Protein AF-A0A948AJP8-F1 (afdb_monomer_lite)

Secondary structure (DSSP, 8-state):
-HHHHHHHHHHHHHHHH-TT--S-EEEE---TT------EEEE-TT-HHHHHHHHHHHHHHHHHHHTSPP--HHHHH--

Sequence (79 aa):
EEAAKCALISMDSTLKSNLSVGMPLDLLCYPGGSYSGDRRLRIEADNPYFKSLRGAWGERIKHAFRELPGLDWEQCAAK

Structure (mmCIF, N/CA/C/O backbone):
data_AF-A0A948AJP8-F1
#
_entry.id   AF-A0A948AJP8-F1
#
loop_
_atom_site.group_PDB
_atom_site.id
_atom_site.type_symbol
_atom_site.label_atom_id
_atom_site.label_alt_id
_atom_site.label_comp_id
_atom_site.label_asym_id
_atom_site.label_entity_id
_atom_site.label_seq_id
_atom_site.pdbx_PDB_ins_code
_atom_site.Cartn_x
_atom_site.Cartn_y
_atom_site.Cartn_z
_atom_site.occupancy
_atom_site.B_iso_or_equiv
_atom_site.auth_seq_id
_atom_site.auth_comp_id
_atom_site.auth_asym_id
_atom_site.auth_atom_id
_atom_site.pdbx_PDB_model_num
ATOM 1 N N . GLU A 1 1 ? 12.729 -1.972 -5.829 1.00 85.50 1 GLU A N 1
ATOM 2 C CA . GLU A 1 1 ? 11.611 -2.877 -5.474 1.00 85.50 1 GLU A CA 1
ATOM 3 C C . GLU A 1 1 ? 10.817 -2.363 -4.279 1.00 85.50 1 GLU A C 1
ATOM 5 O O . GLU A 1 1 ? 9.609 -2.218 -4.405 1.00 85.50 1 GLU A O 1
ATOM 10 N N . GLU A 1 2 ? 11.464 -1.979 -3.175 1.00 95.50 2 GLU A N 1
ATOM 11 C CA . GLU A 1 2 ? 10.777 -1.397 -2.004 1.00 95.50 2 GLU A CA 1
ATOM 12 C C . GLU A 1 2 ? 9.917 -0.163 -2.323 1.00 95.50 2 GLU A C 1
ATOM 14 O O . GLU A 1 2 ? 8.775 -0.078 -1.881 1.00 95.50 2 GLU A O 1
ATOM 19 N N . ALA A 1 3 ? 10.397 0.747 -3.179 1.00 96.62 3 ALA A N 1
ATOM 20 C CA . ALA A 1 3 ? 9.605 1.896 -3.630 1.00 96.62 3 ALA A CA 1
ATOM 21 C C . ALA A 1 3 ? 8.293 1.486 -4.330 1.00 96.62 3 ALA A C 1
ATOM 23 O O . ALA A 1 3 ? 7.258 2.113 -4.119 1.00 96.62 3 ALA A O 1
ATOM 24 N N . ALA A 1 4 ? 8.309 0.398 -5.109 1.00 96.31 4 ALA A N 1
ATOM 25 C CA . ALA A 1 4 ? 7.111 -0.117 -5.766 1.00 96.31 4 ALA A CA 1
ATOM 26 C C . ALA A 1 4 ? 6.133 -0.717 -4.746 1.00 96.31 4 ALA A C 1
ATOM 28 O O . ALA A 1 4 ? 4.939 -0.441 -4.813 1.00 96.31 4 ALA A O 1
ATOM 29 N N . LYS A 1 5 ? 6.627 -1.481 -3.760 1.00 96.38 5 LYS A N 1
ATOM 30 C CA . LYS A 1 5 ? 5.794 -1.983 -2.650 1.00 96.38 5 LYS A CA 1
ATOM 31 C C . LYS A 1 5 ? 5.136 -0.833 -1.885 1.00 96.38 5 LYS A C 1
ATOM 33 O O . LYS A 1 5 ? 3.933 -0.879 -1.649 1.00 96.38 5 LYS A O 1
ATOM 38 N N . CYS A 1 6 ? 5.905 0.205 -1.555 1.00 97.69 6 CYS A N 1
ATOM 39 C CA . CYS A 1 6 ? 5.414 1.402 -0.875 1.00 97.69 6 CYS A CA 1
ATOM 40 C C . CYS A 1 6 ? 4.312 2.108 -1.684 1.00 97.69 6 CYS A C 1
ATOM 42 O O . CYS A 1 6 ? 3.231 2.365 -1.156 1.00 97.69 6 CYS A O 1
ATOM 44 N N . ALA A 1 7 ? 4.535 2.334 -2.984 1.00 97.88 7 ALA A N 1
ATOM 45 C CA . ALA A 1 7 ? 3.533 2.929 -3.866 1.00 97.88 7 ALA A CA 1
ATOM 46 C C . ALA A 1 7 ? 2.234 2.104 -3.913 1.00 97.88 7 ALA A C 1
ATOM 48 O O . ALA A 1 7 ? 1.144 2.659 -3.803 1.00 97.88 7 ALA A O 1
ATOM 49 N N . LEU A 1 8 ? 2.332 0.773 -4.004 1.00 97.62 8 LEU A N 1
ATOM 50 C CA . LEU A 1 8 ? 1.157 -0.105 -4.018 1.00 97.62 8 LEU A CA 1
ATOM 51 C C . LEU A 1 8 ? 0.395 -0.105 -2.687 1.00 97.62 8 LEU A C 1
ATOM 53 O O . LEU A 1 8 ? -0.832 -0.147 -2.694 1.00 97.62 8 LEU A O 1
ATOM 57 N N . ILE A 1 9 ? 1.093 -0.025 -1.554 1.00 97.50 9 ILE A N 1
ATOM 58 C CA . ILE A 1 9 ? 0.470 0.105 -0.228 1.00 97.50 9 ILE A CA 1
ATOM 59 C C . ILE A 1 9 ? -0.234 1.465 -0.072 1.00 97.50 9 ILE A C 1
ATOM 61 O O . ILE A 1 9 ? -1.342 1.531 0.473 1.00 97.50 9 ILE A O 1
ATOM 65 N N . SER A 1 10 ? 0.373 2.539 -0.584 1.00 97.88 10 SER A N 1
ATOM 66 C CA . SER A 1 10 ? -0.251 3.866 -0.645 1.00 97.88 10 SER A CA 1
ATOM 67 C C . SER A 1 10 ? -1.549 3.828 -1.464 1.00 97.88 10 SER A C 1
ATOM 69 O O . SER A 1 10 ? -2.606 4.276 -1.005 1.00 97.88 10 SER A O 1
ATOM 71 N N . MET A 1 11 ? -1.512 3.185 -2.637 1.00 98.12 11 MET A N 1
ATOM 72 C CA . MET A 1 11 ? -2.699 3.005 -3.475 1.00 98.12 11 MET A CA 1
ATOM 73 C C . MET A 1 11 ? -3.763 2.124 -2.812 1.00 98.12 11 MET A C 1
ATOM 75 O O . MET A 1 11 ? -4.938 2.460 -2.897 1.00 98.12 11 MET A O 1
ATOM 79 N N . ASP A 1 12 ? -3.399 1.043 -2.114 1.00 97.44 12 ASP A N 1
ATOM 80 C CA . ASP A 1 12 ? -4.366 0.198 -1.390 1.00 97.44 12 ASP A CA 1
ATOM 81 C C . ASP A 1 12 ? -5.106 0.975 -0.291 1.00 97.44 12 ASP A C 1
ATOM 83 O O . ASP A 1 12 ? -6.324 0.857 -0.162 1.00 97.44 12 ASP A O 1
ATOM 87 N N . SER A 1 13 ? -4.397 1.823 0.458 1.00 97.19 13 SER A N 1
ATOM 88 C CA . SER A 1 13 ? -5.016 2.707 1.459 1.00 97.19 13 SER A CA 1
ATOM 89 C C . SER A 1 13 ? -5.984 3.705 0.815 1.00 97.19 13 SER A C 1
ATOM 91 O O . SER A 1 13 ? -7.084 3.931 1.324 1.00 97.19 13 SER A O 1
ATOM 93 N N . THR A 1 14 ? -5.602 4.261 -0.336 1.00 98.19 14 THR A N 1
ATOM 94 C CA . THR A 1 14 ? -6.424 5.222 -1.085 1.00 98.19 14 THR A CA 1
ATOM 95 C C . THR A 1 14 ? -7.678 4.562 -1.669 1.00 98.19 14 THR A C 1
ATOM 97 O O . THR A 1 14 ? -8.780 5.062 -1.462 1.00 98.19 14 THR A O 1
ATOM 100 N N . LEU A 1 15 ? -7.543 3.389 -2.302 1.00 97.06 15 LEU A N 1
ATOM 101 C CA . LEU A 1 15 ? -8.660 2.589 -2.829 1.00 97.06 15 LEU A CA 1
ATOM 102 C C . LEU A 1 15 ? -9.709 2.266 -1.752 1.00 97.06 15 LEU A C 1
ATOM 104 O O . LEU A 1 15 ? -10.901 2.216 -2.036 1.00 97.06 15 LEU A O 1
ATOM 108 N N . LYS A 1 16 ? -9.272 2.034 -0.508 1.00 96.00 16 LYS A N 1
ATOM 109 C CA . LYS A 1 16 ? -10.159 1.707 0.621 1.00 96.00 16 LYS A CA 1
ATOM 110 C C . LYS A 1 16 ? -10.894 2.913 1.202 1.00 96.00 16 LYS A C 1
ATOM 112 O O . LYS A 1 16 ? -11.906 2.723 1.869 1.00 96.00 16 LYS A O 1
ATOM 117 N N . SER A 1 17 ? -10.374 4.123 1.006 1.00 98.06 17 SER A N 1
ATOM 118 C CA . SER A 1 17 ? -10.869 5.343 1.659 1.00 98.06 17 SER A CA 1
ATOM 119 C C . SER A 1 17 ? -11.544 6.323 0.701 1.00 98.06 17 SER A C 1
ATOM 121 O O . SER A 1 17 ? -12.276 7.199 1.157 1.00 98.06 17 SER A O 1
ATOM 123 N N . ASN A 1 18 ? -11.342 6.176 -0.612 1.00 98.06 18 ASN A N 1
ATOM 124 C CA . ASN A 1 18 ? -11.905 7.067 -1.617 1.00 98.06 18 ASN A CA 1
ATOM 125 C C . ASN A 1 18 ? -12.366 6.303 -2.870 1.00 98.06 18 ASN A C 1
ATOM 127 O O . ASN A 1 18 ? -11.550 5.786 -3.629 1.00 98.06 18 ASN A O 1
ATOM 131 N N . LEU A 1 19 ? -13.681 6.301 -3.117 1.00 96.62 19 LEU A N 1
ATOM 132 C CA . LEU A 1 19 ? -14.313 5.620 -4.256 1.00 96.62 19 LEU A CA 1
ATOM 133 C C . LEU A 1 19 ? -13.980 6.237 -5.625 1.00 96.62 19 LEU A C 1
ATOM 135 O O . LEU A 1 19 ? -14.250 5.606 -6.643 1.00 96.62 19 LEU A O 1
ATOM 139 N N . SER A 1 20 ? -13.414 7.450 -5.681 1.00 98.06 20 SER A N 1
ATOM 140 C CA . SER A 1 20 ? -12.954 8.032 -6.950 1.00 98.06 20 SER A CA 1
ATOM 141 C C . SER A 1 20 ? -11.663 7.394 -7.469 1.00 98.06 20 SER A C 1
ATOM 143 O O . SER A 1 20 ? -11.303 7.593 -8.629 1.00 98.06 20 SER A O 1
ATOM 145 N N . VAL A 1 21 ? -10.967 6.625 -6.627 1.00 98.12 21 VAL A N 1
ATOM 146 C CA . VAL A 1 21 ? -9.765 5.876 -6.986 1.00 98.12 21 VAL A CA 1
ATOM 147 C C . VAL A 1 21 ? -10.152 4.418 -7.203 1.00 98.12 21 VAL A C 1
ATOM 149 O O . VAL A 1 21 ? -10.850 3.825 -6.385 1.00 98.12 21 VAL A O 1
ATOM 152 N N . GLY A 1 22 ? -9.703 3.831 -8.313 1.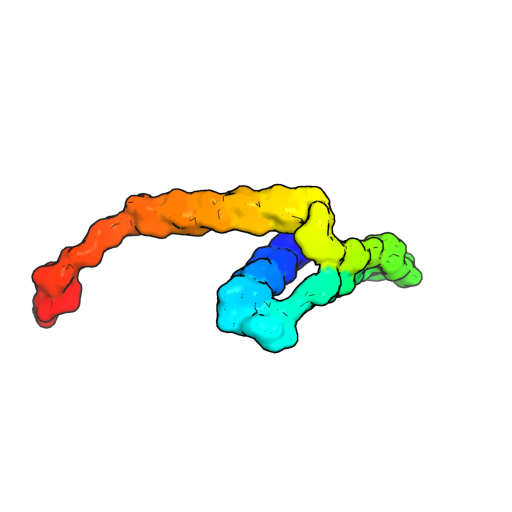00 97.00 22 GLY A N 1
ATOM 153 C CA . GLY A 1 22 ? -10.134 2.502 -8.740 1.00 97.00 22 GLY A CA 1
ATOM 154 C C . GLY A 1 22 ? -9.048 1.701 -9.448 1.00 97.00 22 GLY A C 1
ATOM 155 O O . GLY A 1 22 ? -7.985 2.212 -9.790 1.00 97.00 22 GLY A O 1
ATOM 156 N N . MET A 1 23 ? -9.340 0.416 -9.640 1.00 97.56 23 MET A N 1
ATOM 157 C CA . MET A 1 23 ? -8.550 -0.499 -10.466 1.00 97.56 23 MET A CA 1
ATOM 158 C C . MET A 1 23 ? -8.919 -0.326 -11.955 1.00 97.56 23 MET A C 1
ATOM 160 O O . MET A 1 23 ? -10.049 0.080 -12.237 1.00 97.56 23 MET A O 1
ATOM 164 N N . PRO A 1 24 ? -8.036 -0.696 -12.905 1.00 98.25 24 PRO A N 1
ATOM 165 C CA . PRO A 1 24 ? -6.684 -1.234 -12.710 1.00 98.25 24 PRO A CA 1
ATOM 166 C C . PRO A 1 24 ? -5.644 -0.162 -12.349 1.00 98.25 24 PRO A C 1
ATOM 168 O O . PRO A 1 24 ? -5.868 1.027 -12.553 1.00 98.25 24 PRO A O 1
ATOM 171 N N . LEU A 1 25 ? -4.487 -0.593 -11.831 1.00 98.06 25 LEU A N 1
ATOM 172 C CA . LEU A 1 25 ? -3.328 0.278 -11.597 1.00 98.06 25 LEU A CA 1
ATOM 173 C C . LEU A 1 25 ? -2.231 -0.014 -12.621 1.00 98.06 25 LEU A C 1
ATOM 175 O O . LEU A 1 25 ? -1.826 -1.163 -12.770 1.00 98.06 25 LEU A O 1
ATOM 179 N N . ASP A 1 26 ? -1.695 1.014 -13.271 1.00 98.00 26 ASP A N 1
ATOM 180 C CA . ASP A 1 26 ? -0.521 0.883 -14.136 1.00 98.00 26 ASP A CA 1
ATOM 181 C C . ASP A 1 26 ? 0.753 1.265 -13.364 1.00 98.00 26 ASP A C 1
ATOM 183 O O . ASP A 1 26 ? 0.862 2.360 -12.811 1.00 98.00 26 ASP A O 1
ATOM 187 N N . LEU A 1 27 ? 1.726 0.351 -13.315 1.00 97.19 27 LEU A N 1
ATOM 188 C CA . LEU A 1 27 ? 3.010 0.526 -12.636 1.00 97.19 27 LEU A CA 1
ATOM 189 C C . LEU A 1 27 ? 4.153 0.489 -13.653 1.00 97.19 27 LEU A C 1
ATOM 191 O O . LEU A 1 27 ? 4.270 -0.463 -14.422 1.00 97.19 27 LEU A O 1
ATOM 195 N N . LEU A 1 28 ? 5.047 1.474 -13.592 1.00 97.12 28 LEU A N 1
ATOM 196 C CA . LEU A 1 28 ? 6.313 1.492 -14.323 1.00 97.12 28 LEU A CA 1
ATOM 197 C C . LEU A 1 28 ? 7.461 1.691 -13.334 1.00 97.12 28 LEU A C 1
ATOM 199 O O . LEU A 1 28 ? 7.492 2.661 -12.582 1.00 97.12 28 LEU A O 1
ATOM 203 N N . CYS A 1 29 ? 8.427 0.782 -13.357 1.00 96.62 29 CYS A N 1
ATOM 204 C CA . CYS A 1 29 ? 9.706 0.955 -12.685 1.00 96.62 29 CYS A CA 1
ATOM 205 C C . CYS A 1 29 ? 10.762 1.281 -13.740 1.00 96.62 29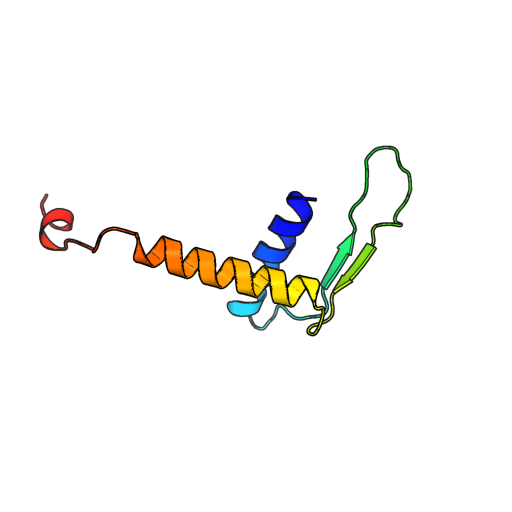 CYS A C 1
ATOM 207 O O . CYS A 1 29 ? 11.014 0.462 -14.614 1.00 96.62 29 CYS A O 1
ATOM 209 N N . TYR A 1 30 ? 11.409 2.439 -13.651 1.00 96.62 30 TYR A N 1
ATOM 210 C CA . TYR A 1 30 ? 12.423 2.851 -14.622 1.00 96.62 30 TYR A CA 1
ATOM 211 C C . TYR A 1 30 ? 13.825 2.832 -13.994 1.00 96.62 30 TYR A C 1
ATOM 213 O O . TYR A 1 30 ? 14.137 3.703 -13.179 1.00 96.62 30 TYR A O 1
ATOM 221 N N . PRO A 1 31 ? 14.683 1.844 -14.315 1.00 95.00 31 PRO A N 1
ATOM 222 C CA . PRO A 1 31 ? 16.054 1.826 -13.819 1.00 95.00 31 PRO A CA 1
ATOM 223 C C . PRO A 1 31 ? 16.895 2.939 -14.459 1.00 95.00 31 PRO A C 1
ATOM 225 O O . PRO A 1 31 ? 16.873 3.127 -15.679 1.00 95.00 31 PRO A O 1
ATOM 228 N N . GLY A 1 32 ? 17.676 3.653 -13.646 1.00 96.75 32 GLY A N 1
ATOM 229 C CA . GLY A 1 32 ? 18.572 4.706 -14.128 1.00 96.75 32 GLY A CA 1
ATOM 230 C C . GLY A 1 32 ? 19.576 4.182 -15.158 1.00 96.75 32 GLY A C 1
ATOM 231 O O . GLY A 1 32 ? 20.128 3.097 -14.993 1.00 96.75 32 GLY A O 1
ATOM 232 N N . GLY A 1 33 ? 19.778 4.936 -16.241 1.00 96.38 33 GLY A N 1
ATOM 233 C CA . GLY A 1 33 ? 20.708 4.580 -17.320 1.00 96.38 33 GLY A CA 1
ATOM 234 C C . GLY A 1 33 ? 20.281 3.399 -18.201 1.00 96.38 33 GLY A C 1
ATOM 235 O O . GLY A 1 33 ? 21.008 3.061 -19.128 1.00 96.38 33 GLY A O 1
ATOM 236 N N . SER A 1 34 ? 19.120 2.783 -17.951 1.00 96.44 34 SER A N 1
ATOM 237 C CA . SER A 1 34 ? 18.652 1.642 -18.751 1.00 96.44 34 SER A CA 1
ATOM 238 C C . SER A 1 34 ? 18.085 2.037 -20.112 1.00 96.44 34 SER A C 1
ATOM 240 O O . SER A 1 34 ? 18.109 1.219 -21.025 1.00 96.44 34 SER A O 1
ATOM 242 N N . TYR A 1 35 ? 17.538 3.255 -20.235 1.00 95.62 35 TYR A N 1
ATOM 243 C CA . TYR A 1 35 ? 16.785 3.699 -21.415 1.00 95.62 35 TYR A CA 1
ATOM 244 C C . TYR A 1 35 ? 15.700 2.689 -21.852 1.00 95.62 35 TYR A C 1
ATOM 246 O O . TYR A 1 35 ? 15.342 2.625 -23.025 1.00 95.62 35 TYR A O 1
ATOM 254 N N . SER A 1 36 ? 15.166 1.905 -20.903 1.00 94.00 36 SER A N 1
ATOM 255 C CA . SER A 1 36 ? 14.182 0.841 -21.131 1.00 94.00 36 SER A CA 1
ATOM 256 C C . SER A 1 36 ? 12.982 0.977 -20.185 1.00 94.00 36 SER A C 1
ATOM 258 O O . SER A 1 36 ? 13.123 1.244 -18.990 1.00 94.00 36 SER A O 1
ATOM 260 N N . GLY A 1 37 ? 11.782 0.768 -20.735 1.00 93.44 37 GLY A N 1
ATOM 261 C CA . GLY A 1 37 ? 10.504 0.748 -20.016 1.00 93.44 37 GLY A CA 1
ATOM 262 C C . GLY A 1 37 ? 9.964 -0.660 -19.745 1.00 93.44 37 GLY A C 1
ATOM 263 O O . GLY A 1 37 ? 8.767 -0.813 -19.502 1.00 93.44 37 GLY A O 1
ATOM 264 N N . ASP A 1 38 ? 10.809 -1.691 -19.817 1.00 94.06 38 ASP A N 1
ATOM 265 C CA . ASP A 1 38 ? 10.358 -3.091 -19.829 1.00 94.06 38 ASP A CA 1
ATOM 266 C C . ASP A 1 38 ? 9.784 -3.560 -18.486 1.00 94.06 38 ASP A C 1
ATOM 268 O O . ASP A 1 38 ? 8.991 -4.499 -18.432 1.00 94.06 38 ASP A O 1
ATOM 272 N N . ARG A 1 39 ? 10.115 -2.879 -17.383 1.00 94.94 39 ARG A N 1
ATOM 273 C CA . ARG A 1 39 ? 9.541 -3.157 -16.057 1.00 94.94 39 ARG A CA 1
ATOM 274 C C . ARG A 1 39 ? 8.223 -2.408 -15.860 1.00 94.94 39 ARG A C 1
ATOM 276 O O . ARG A 1 39 ? 8.094 -1.571 -14.963 1.00 94.94 39 ARG A O 1
ATOM 283 N N . ARG A 1 40 ? 7.248 -2.727 -16.704 1.00 95.75 40 ARG A N 1
ATOM 284 C CA . ARG A 1 40 ? 5.874 -2.224 -16.629 1.00 95.75 40 ARG A CA 1
ATOM 285 C C . ARG A 1 40 ? 4.895 -3.352 -16.338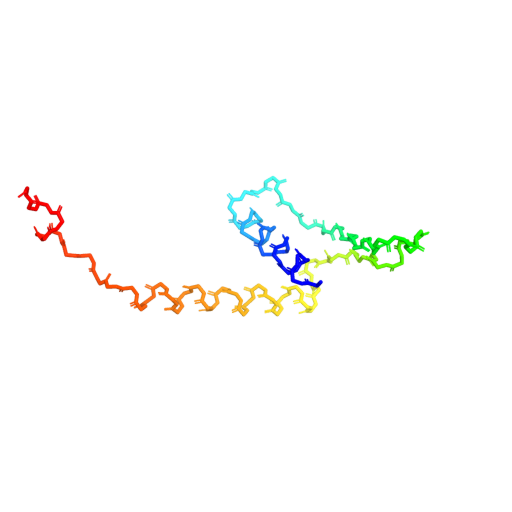 1.00 95.75 40 ARG A C 1
ATOM 287 O O . ARG A 1 40 ? 5.067 -4.467 -16.822 1.00 95.75 40 ARG A O 1
ATOM 294 N N . LEU A 1 41 ? 3.863 -3.059 -15.561 1.00 94.88 41 LEU A N 1
ATOM 295 C CA . LEU A 1 41 ? 2.830 -4.016 -15.186 1.00 94.88 41 LEU A CA 1
ATOM 296 C C . LEU A 1 41 ? 1.493 -3.292 -15.043 1.00 94.88 41 LEU A C 1
ATOM 298 O O . LEU A 1 41 ? 1.403 -2.321 -14.294 1.00 94.88 41 LEU A O 1
ATOM 302 N N . ARG A 1 42 ? 0.454 -3.813 -15.699 1.00 97.44 42 ARG A N 1
ATOM 303 C CA . ARG A 1 42 ? -0.931 -3.495 -15.352 1.00 97.44 42 ARG A CA 1
ATOM 304 C C . ARG A 1 42 ? -1.396 -4.452 -14.262 1.00 97.44 42 ARG A C 1
ATOM 306 O O . ARG A 1 42 ? -1.327 -5.671 -14.412 1.00 97.44 42 ARG A O 1
ATOM 313 N N . ILE A 1 43 ? -1.827 -3.895 -13.144 1.00 98.06 43 ILE A N 1
ATOM 314 C CA . ILE A 1 43 ? -2.291 -4.624 -11.973 1.00 98.06 43 ILE A CA 1
ATOM 315 C C . ILE A 1 43 ? -3.811 -4.595 -11.996 1.00 98.06 43 ILE A C 1
ATOM 317 O O . ILE A 1 43 ? -4.434 -3.582 -11.681 1.00 98.06 43 ILE A O 1
ATOM 321 N N . GLU A 1 44 ? -4.389 -5.731 -12.360 1.00 98.00 44 GLU A N 1
ATOM 322 C CA . GLU A 1 44 ? -5.827 -5.961 -12.300 1.00 98.00 44 GLU A CA 1
ATOM 323 C C . GLU A 1 44 ? -6.307 -6.177 -10.860 1.00 98.00 44 GLU A C 1
ATOM 325 O O . GLU A 1 44 ? -5.525 -6.478 -9.949 1.00 98.00 44 GLU A O 1
ATOM 330 N N . ALA A 1 45 ? -7.616 -6.038 -10.641 1.00 94.44 45 ALA A N 1
ATOM 331 C CA . ALA A 1 45 ? -8.236 -6.247 -9.330 1.00 94.44 45 ALA A CA 1
ATOM 332 C C . ALA A 1 45 ? -7.977 -7.657 -8.767 1.00 94.44 45 ALA A C 1
ATOM 334 O O . ALA A 1 45 ? -7.908 -7.849 -7.549 1.00 94.44 45 ALA A O 1
ATOM 335 N N . ASP A 1 46 ? -7.811 -8.647 -9.644 1.00 95.81 46 ASP A N 1
ATOM 336 C CA . ASP A 1 46 ? -7.597 -10.037 -9.279 1.00 95.81 46 ASP A CA 1
ATOM 337 C C . ASP A 1 46 ? -6.122 -10.458 -9.178 1.00 95.81 46 ASP A C 1
ATOM 339 O O . ASP A 1 46 ? -5.867 -11.593 -8.763 1.00 95.81 46 ASP A O 1
ATOM 343 N N . ASN A 1 47 ? -5.181 -9.546 -9.460 1.00 97.69 47 ASN A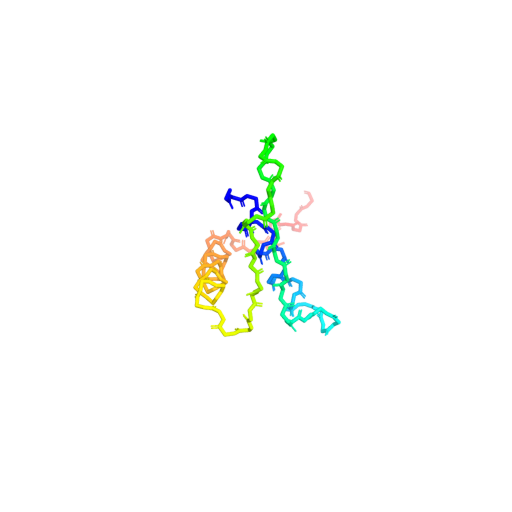 N 1
ATOM 344 C CA . ASN A 1 47 ? -3.747 -9.816 -9.503 1.00 97.69 47 ASN A CA 1
ATOM 345 C C . ASN A 1 47 ? -3.253 -10.518 -8.214 1.00 97.69 47 ASN A C 1
ATOM 347 O O . ASN A 1 47 ? -3.408 -9.974 -7.111 1.00 97.69 47 ASN A O 1
ATOM 351 N N . PRO A 1 48 ? -2.622 -11.706 -8.320 1.00 97.38 48 PRO A N 1
ATOM 352 C CA . PRO A 1 48 ? -2.292 -12.535 -7.160 1.00 97.38 48 PRO A CA 1
ATOM 353 C C . PRO A 1 48 ? -1.245 -11.892 -6.246 1.00 97.38 48 PRO A C 1
ATOM 355 O O . PRO A 1 48 ? -1.352 -11.982 -5.021 1.00 97.38 48 PRO A O 1
ATOM 358 N N . TYR A 1 49 ? -0.264 -11.191 -6.820 1.00 96.06 49 TYR A N 1
ATOM 359 C CA . TYR A 1 49 ? 0.744 -10.477 -6.042 1.00 96.06 49 TYR A CA 1
ATOM 360 C C . TYR A 1 49 ? 0.110 -9.336 -5.243 1.00 96.06 49 TYR A C 1
ATOM 362 O O . TYR A 1 49 ? 0.336 -9.230 -4.038 1.00 96.06 49 TYR A O 1
ATOM 370 N N . PHE A 1 50 ? -0.733 -8.516 -5.878 1.00 97.25 50 PHE A N 1
ATOM 371 C CA . PHE A 1 50 ? -1.339 -7.375 -5.196 1.00 97.25 50 PHE A CA 1
ATOM 372 C C . PHE A 1 50 ? -2.346 -7.800 -4.119 1.00 97.25 50 PHE A C 1
ATOM 374 O O . PHE A 1 50 ? -2.405 -7.166 -3.065 1.00 97.25 50 PHE A O 1
ATOM 381 N N . LYS A 1 51 ? -3.088 -8.899 -4.333 1.00 97.38 51 LYS A N 1
ATOM 382 C CA . LYS A 1 51 ? -3.931 -9.536 -3.304 1.00 97.38 51 LYS A CA 1
ATOM 383 C C . LYS A 1 51 ? -3.113 -10.006 -2.100 1.00 97.38 51 LYS A C 1
ATOM 385 O O . LYS A 1 51 ? -3.469 -9.695 -0.964 1.00 97.38 51 LYS A O 1
ATOM 390 N N . SER A 1 52 ? -2.011 -10.715 -2.347 1.00 97.75 52 SER A N 1
ATOM 391 C CA . SER A 1 52 ? -1.112 -11.189 -1.290 1.00 97.75 52 SER A CA 1
ATOM 392 C C . SER A 1 52 ? -0.513 -10.023 -0.496 1.00 97.75 52 SER A C 1
ATOM 394 O O . SER A 1 52 ? -0.605 -9.997 0.732 1.00 97.75 52 SER A O 1
ATOM 396 N N . LEU A 1 53 ? 0.004 -9.002 -1.190 1.00 97.06 53 LEU A N 1
ATOM 397 C CA . LEU A 1 53 ? 0.611 -7.820 -0.578 1.00 97.06 53 LEU A CA 1
ATOM 398 C C . LEU A 1 53 ? -0.364 -7.088 0.353 1.00 97.06 53 LEU A C 1
ATOM 400 O O . LEU A 1 53 ? -0.039 -6.853 1.517 1.00 97.06 53 LEU A O 1
ATOM 404 N N . ARG A 1 54 ? -1.569 -6.754 -0.130 1.00 96.50 54 ARG A N 1
ATOM 405 C CA . ARG A 1 54 ? -2.554 -6.006 0.670 1.00 96.50 54 ARG A CA 1
ATOM 406 C C . ARG A 1 54 ? -3.104 -6.811 1.847 1.00 96.50 54 ARG A C 1
ATOM 408 O O . ARG A 1 54 ? -3.387 -6.233 2.894 1.00 96.50 54 ARG A O 1
ATOM 415 N N . GLY A 1 55 ? -3.244 -8.132 1.693 1.00 96.81 55 GLY A N 1
ATOM 416 C CA . GLY A 1 55 ? -3.662 -9.018 2.779 1.00 96.81 55 GLY A CA 1
ATOM 417 C C . GLY A 1 55 ? -2.601 -9.069 3.875 1.00 96.81 55 GLY A C 1
ATOM 418 O O . GLY A 1 55 ? -2.883 -8.796 5.039 1.00 96.81 55 GLY A O 1
ATOM 419 N N . ALA A 1 56 ? -1.352 -9.316 3.481 1.00 97.75 56 ALA A N 1
ATOM 420 C CA . ALA A 1 56 ? -0.225 -9.399 4.397 1.00 97.75 56 ALA A CA 1
ATOM 421 C C . ALA A 1 56 ? 0.082 -8.061 5.097 1.00 97.75 56 ALA A C 1
ATOM 423 O O . ALA A 1 56 ? 0.534 -8.059 6.243 1.00 97.75 56 ALA A O 1
ATOM 424 N N . TRP A 1 57 ? -0.144 -6.927 4.429 1.00 97.75 57 TRP A N 1
ATOM 425 C CA . TRP A 1 57 ? -0.029 -5.596 5.028 1.00 97.75 57 TRP A CA 1
ATOM 426 C C . TRP A 1 57 ? -1.178 -5.299 5.998 1.00 97.75 57 TRP A C 1
ATOM 428 O O . TRP A 1 57 ? -0.938 -4.859 7.121 1.00 97.75 57 TRP A O 1
ATOM 438 N N . GLY A 1 58 ? -2.417 -5.608 5.600 1.00 96.81 58 GLY A N 1
ATOM 439 C CA . GLY A 1 58 ? -3.601 -5.412 6.434 1.00 96.81 58 GLY A CA 1
ATOM 440 C C . GLY A 1 58 ? -3.528 -6.166 7.762 1.00 96.81 58 GLY A C 1
ATOM 441 O O . GLY A 1 58 ? -3.819 -5.585 8.805 1.00 96.81 58 GLY A O 1
ATOM 442 N N . GLU A 1 59 ? -3.088 -7.426 7.749 1.00 97.75 59 GLU A N 1
ATOM 443 C CA . GLU A 1 59 ? -2.920 -8.201 8.985 1.00 97.75 59 GLU A CA 1
ATOM 444 C C . GLU A 1 59 ? -1.800 -7.652 9.877 1.00 97.75 59 GLU A C 1
ATOM 446 O O . GLU A 1 59 ? -1.976 -7.566 11.091 1.00 97.75 59 GLU A O 1
ATOM 451 N N . ARG A 1 60 ? -0.684 -7.190 9.296 1.00 97.31 60 ARG A N 1
ATOM 452 C CA . ARG A 1 60 ? 0.411 -6.577 10.066 1.00 97.31 60 ARG A CA 1
ATOM 453 C C . ARG A 1 60 ? 0.005 -5.266 10.731 1.00 97.31 60 ARG A C 1
ATOM 455 O O . ARG A 1 60 ? 0.333 -5.077 11.896 1.00 97.31 60 ARG A O 1
ATOM 462 N N . ILE A 1 61 ? -0.736 -4.393 10.041 1.00 96.88 61 ILE A N 1
ATOM 463 C CA . ILE A 1 61 ? -1.258 -3.160 10.655 1.00 96.88 61 ILE A CA 1
ATOM 464 C C . ILE A 1 61 ? -2.194 -3.495 11.814 1.00 96.88 61 ILE A C 1
ATOM 466 O O . ILE A 1 61 ? -2.063 -2.913 12.887 1.00 96.88 61 ILE A O 1
ATOM 470 N N . LYS A 1 62 ? -3.129 -4.436 11.623 1.00 97.00 62 LYS A N 1
ATOM 471 C CA . LYS A 1 62 ? -4.049 -4.847 12.694 1.00 97.00 62 LYS A CA 1
ATOM 472 C C . LYS A 1 62 ? -3.293 -5.404 13.896 1.00 97.00 62 LYS A C 1
ATOM 474 O O . LYS A 1 62 ? -3.670 -5.108 15.022 1.00 97.00 62 LYS A O 1
ATOM 479 N N . HIS A 1 63 ? -2.260 -6.210 13.660 1.00 98.00 63 HIS A N 1
ATOM 480 C CA . HIS A 1 63 ? -1.417 -6.746 14.723 1.00 98.00 63 HIS A CA 1
ATOM 481 C C . HIS A 1 63 ? -0.710 -5.629 15.488 1.00 98.00 63 HIS A C 1
ATOM 483 O O . HIS A 1 63 ? -0.917 -5.507 16.688 1.00 98.00 63 HIS A O 1
ATOM 489 N N . ALA A 1 64 ? 0.024 -4.766 14.779 1.00 97.62 64 ALA A N 1
ATOM 490 C CA . ALA A 1 64 ? 0.732 -3.641 15.379 1.00 97.62 64 ALA A CA 1
ATOM 491 C C . ALA A 1 64 ? -0.214 -2.728 16.173 1.00 97.62 64 ALA A C 1
ATOM 493 O O . ALA A 1 64 ? 0.128 -2.281 17.259 1.00 97.62 64 ALA A O 1
ATOM 494 N N . PHE A 1 65 ? -1.432 -2.496 15.670 1.00 96.88 65 PHE A N 1
ATOM 495 C CA . PHE A 1 65 ? -2.444 -1.711 16.373 1.00 96.88 65 PHE A CA 1
ATOM 496 C C . PHE A 1 65 ? -2.9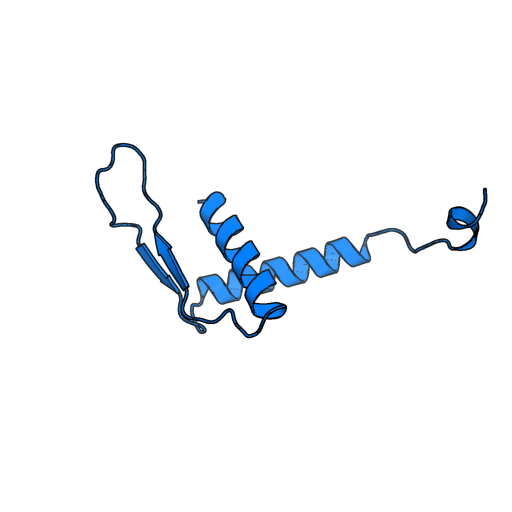06 -2.364 17.685 1.00 96.88 65 PHE A C 1
ATOM 498 O O . PHE A 1 65 ? -3.122 -1.660 18.664 1.00 96.88 65 PHE A O 1
ATOM 505 N N . ARG A 1 66 ? -3.043 -3.698 17.734 1.00 96.62 66 ARG A N 1
ATOM 506 C CA . ARG A 1 66 ? -3.415 -4.425 18.965 1.00 96.62 66 ARG A CA 1
ATOM 507 C C . ARG A 1 66 ? -2.313 -4.422 20.024 1.00 96.62 66 ARG A C 1
ATOM 509 O O . ARG A 1 66 ? -2.620 -4.624 21.191 1.00 96.62 66 ARG A O 1
ATOM 516 N N . GLU A 1 67 ? -1.061 -4.247 19.618 1.00 97.56 67 GLU A N 1
ATOM 517 C CA . GLU A 1 67 ? 0.091 -4.176 20.526 1.00 97.56 67 GLU A CA 1
ATOM 518 C C . GLU A 1 67 ? 0.278 -2.786 21.142 1.00 97.56 67 GLU A C 1
ATOM 520 O O . GLU A 1 67 ? 1.065 -2.629 22.076 1.00 97.56 67 GLU A O 1
ATOM 525 N N . LEU A 1 68 ? -0.433 -1.771 20.637 1.00 96.25 68 LEU A N 1
ATOM 526 C CA . LEU A 1 68 ? -0.397 -0.438 21.222 1.00 96.25 68 LEU A CA 1
ATOM 527 C C . LEU A 1 68 ? -1.004 -0.461 22.633 1.00 96.25 68 LEU A C 1
ATOM 529 O O . LEU A 1 68 ? -1.979 -1.181 22.874 1.00 96.25 68 LEU A O 1
ATOM 533 N N . PRO A 1 69 ? -0.456 0.334 23.569 1.00 94.88 69 PRO A N 1
ATOM 534 C CA . PRO A 1 69 ? -1.031 0.449 24.899 1.00 94.88 69 PRO A CA 1
ATOM 535 C C . PRO A 1 69 ? -2.479 0.936 24.809 1.00 94.88 69 PRO A C 1
ATOM 537 O O . PRO A 1 69 ? -2.833 1.751 23.953 1.00 94.88 69 PRO A O 1
ATOM 540 N N . GLY A 1 70 ? -3.314 0.438 25.721 1.00 92.69 70 GLY A N 1
ATOM 541 C CA . GLY A 1 70 ? -4.665 0.956 25.892 1.00 92.69 70 GLY A CA 1
ATOM 542 C C . GLY A 1 70 ? -4.635 2.444 26.237 1.00 92.69 70 GLY A C 1
ATOM 543 O O . GLY A 1 70 ? -3.704 2.927 26.880 1.00 92.69 70 GLY A O 1
ATOM 544 N N . LEU A 1 71 ? -5.662 3.169 25.803 1.00 92.69 71 LEU A N 1
ATOM 545 C CA . LEU A 1 71 ? -5.820 4.576 26.148 1.00 92.69 71 LEU A CA 1
ATOM 546 C C . LEU A 1 71 ? -6.194 4.704 27.630 1.00 92.69 71 LEU A C 1
ATOM 548 O O . LEU A 1 71 ? -7.306 4.344 28.019 1.00 92.69 71 LEU A O 1
ATOM 552 N N . ASP A 1 72 ? -5.274 5.231 28.434 1.00 93.06 72 ASP A N 1
ATOM 553 C CA . ASP A 1 72 ? -5.547 5.636 29.811 1.00 93.06 72 ASP A CA 1
ATOM 554 C C . ASP A 1 72 ? -6.105 7.065 29.818 1.00 93.06 72 ASP A C 1
ATOM 556 O O . ASP A 1 72 ? -5.380 8.054 29.690 1.00 93.06 72 ASP A O 1
ATOM 560 N N . TRP A 1 73 ? -7.428 7.171 29.935 1.00 91.38 73 TRP A N 1
ATOM 561 C CA . TRP A 1 73 ? -8.128 8.453 29.935 1.00 91.38 73 TRP A CA 1
ATOM 562 C C . TRP A 1 73 ? -7.762 9.337 31.127 1.00 91.38 73 TRP A C 1
ATOM 564 O O . TRP A 1 73 ? -7.732 10.555 30.973 1.00 91.38 73 TRP A O 1
ATOM 574 N N . GLU A 1 74 ? -7.485 8.755 32.294 1.00 89.75 74 GLU A N 1
ATOM 575 C CA . GLU A 1 74 ? -7.170 9.514 33.506 1.00 89.75 74 GLU A CA 1
ATOM 576 C C . GLU A 1 74 ? -5.747 10.070 33.428 1.00 89.75 74 GLU A C 1
ATOM 578 O O . GLU A 1 74 ? -5.536 11.257 33.685 1.00 89.75 74 GLU A O 1
ATOM 583 N N . GLN A 1 75 ? -4.790 9.258 32.967 1.00 86.56 75 GLN A N 1
ATOM 584 C CA . GLN A 1 75 ? -3.420 9.702 32.715 1.00 86.56 75 GLN A CA 1
ATOM 585 C C . GLN A 1 75 ? -3.349 10.752 31.595 1.00 86.56 75 GLN A C 1
ATOM 587 O O . GLN A 1 75 ? -2.600 11.719 31.715 1.00 86.56 75 GLN A O 1
ATOM 592 N N . CYS A 1 76 ? -4.119 10.596 30.512 1.00 86.44 76 CYS A N 1
ATOM 593 C CA . CYS A 1 76 ? -4.133 11.557 29.404 1.00 86.44 76 CYS A CA 1
ATOM 594 C C . CYS A 1 76 ? -4.872 12.866 29.726 1.00 86.44 76 CYS A C 1
ATOM 596 O O . CYS A 1 76 ? -4.581 13.887 29.104 1.00 86.44 76 CYS A O 1
ATOM 598 N N . ALA A 1 77 ? -5.842 12.847 30.647 1.00 85.25 77 ALA A N 1
ATOM 599 C CA . ALA A 1 77 ? -6.606 14.031 31.047 1.00 85.25 77 ALA A CA 1
ATOM 600 C C . ALA A 1 77 ? -5.984 14.798 32.229 1.00 85.25 77 ALA A C 1
ATOM 602 O O . ALA A 1 77 ? -6.399 15.928 32.506 1.00 85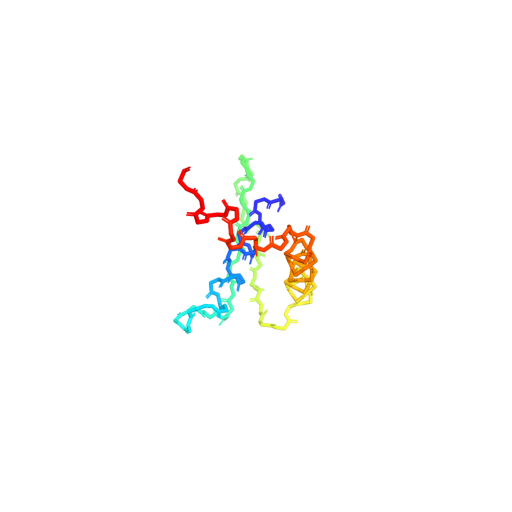.25 77 ALA A O 1
ATOM 603 N N . ALA A 1 78 ? -5.011 14.209 32.929 1.00 67.56 78 ALA A N 1
ATOM 604 C CA . ALA A 1 78 ? -4.271 14.883 33.988 1.00 67.56 78 ALA A CA 1
ATOM 605 C C . ALA A 1 78 ? -3.411 16.024 33.406 1.00 67.56 78 ALA A C 1
ATOM 607 O O . ALA A 1 78 ? -2.697 15.837 32.422 1.00 67.56 78 ALA A O 1
ATOM 608 N N . LYS A 1 79 ? -3.523 17.219 34.001 1.00 58.09 79 LYS A N 1
ATOM 609 C CA . LYS A 1 79 ? -2.746 18.415 33.633 1.00 58.09 79 LYS A CA 1
ATOM 610 C C . LYS A 1 79 ? -1.298 18.336 34.095 1.00 58.09 79 LYS A C 1
ATOM 612 O O . LYS A 1 79 ? -1.089 17.870 35.236 1.00 58.09 79 LYS A O 1
#

pLDDT: mean 95.13, std 5.98, range [58.09, 98.25]

Foldseek 3Di:
DVVQLVVLLVLLVCVVPDVVRDDFDKDFDDDPPPPDRVRIDTRGPVRPVSVVSNVVVVVVVVVVVVPDDDDDPVVVPDD

Radius of gyration: 18.31 Å; chains: 1; bounding box: 35×31×55 Å